Protein AF-A0A7S2TMV3-F1 (afdb_monomer)

Foldseek 3Di:
DDDDDDDDDDDDDDDDDDDDDDDDPDDDPDPPPPPPPDPPDDDVVVVVCVLPVAWAFDACVSPHDPQWDWDDDVPWAATTTKHWADPPRFGGATAHPQAQFGWDQPDADPVGTTIIFRKFAPDPPQCSNQDPQWGWTDDPRTTTTHHRD

Radius of gyration: 31.12 Å; Cα contacts (8 Å, |Δi|>4): 229; chains: 1; bounding box: 89×57×50 Å

Secondary structure (DSSP, 8-state):
------------------------S---------------PPPHHHHHHHHT---TT--GGG---TTEEEEE-TTS-SEEEEEEE-SSSPPP----TT--SEEEEEEE-TT--EEEEEEE--STTGGGGT-TTEEEEEETTEEEEEE--

Organism: NCBI:txid641309

Nearest PDB structures (foldseek):
  6dv5-assembly1_J  TM=2.127E-01  e=3.115E+00  Homo sapiens

Sequence (149 aa):
LPQRHTFQSPPTPTMMKLFIALVALFAIAFAHPQTEKVSAALDKDFLMAYLNATTHYGDPKDGCESDEISAQIQGVQGDFCTSKCSLIKACPTDVPTGVTAKPQCALQTSTGDKYCALICSPSSKNDDQCGTNASCKPISGVGVCTYDD

pLDDT: mean 80.04, std 18.33, range [44.72, 98.44]

Solvent-accessible surface area (backbone atoms only — not comparable to full-atom values): 9502 Å² total; per-residue (Å²): 141,88,82,87,88,81,91,85,82,86,85,86,92,79,80,92,85,81,92,84,91,85,87,81,85,80,71,84,80,63,86,70,79,80,76,77,80,80,69,94,66,78,54,66,66,58,50,48,50,64,73,54,56,85,34,46,67,33,52,44,92,81,50,50,46,96,73,34,41,73,46,66,55,91,97,48,81,36,37,24,18,31,36,70,29,54,101,88,39,70,55,71,82,60,58,46,76,69,44,67,38,48,65,35,73,73,43,69,49,98,88,65,56,33,26,31,41,38,43,30,68,70,49,104,63,30,30,68,30,38,19,82,83,24,38,36,42,71,50,98,93,39,14,37,44,20,27,78,127

Structure (mmCIF, N/CA/C/O backbone):
data_AF-A0A7S2TMV3-F1
#
_entry.id   AF-A0A7S2TMV3-F1
#
loop_
_atom_site.group_PDB
_atom_site.id
_atom_site.type_symbol
_atom_site.label_atom_id
_atom_site.label_alt_id
_atom_site.label_comp_id
_atom_site.label_asym_id
_atom_site.label_entity_id
_atom_site.label_seq_id
_atom_site.pdbx_PDB_ins_code
_atom_site.Cartn_x
_atom_site.Cartn_y
_atom_site.Cartn_z
_atom_site.occupancy
_atom_site.B_iso_or_equiv
_atom_site.auth_seq_id
_atom_site.auth_comp_id
_atom_site.auth_asym_id
_atom_site.auth_atom_id
_atom_site.pdbx_PDB_model_num
ATOM 1 N N . LEU A 1 1 ? 39.179 40.379 7.764 1.00 44.72 1 LEU A N 1
ATOM 2 C CA . LEU A 1 1 ? 40.216 39.362 8.037 1.00 44.72 1 LEU A CA 1
ATOM 3 C C . LEU A 1 1 ? 40.381 38.522 6.768 1.00 44.72 1 LEU A C 1
ATOM 5 O O . LEU A 1 1 ? 39.362 38.086 6.249 1.00 44.72 1 LEU A O 1
ATOM 9 N N . PRO A 1 2 ? 41.593 38.412 6.208 1.00 59.56 2 PRO A N 1
ATOM 10 C CA . PRO A 1 2 ? 41.853 37.859 4.878 1.00 59.56 2 PRO A CA 1
ATOM 11 C C . PRO A 1 2 ? 42.302 36.391 4.952 1.00 59.56 2 PRO A C 1
ATOM 13 O O . PRO A 1 2 ? 42.810 35.982 5.990 1.00 59.56 2 PRO A O 1
ATOM 16 N N . GLN A 1 3 ? 42.252 35.665 3.832 1.00 51.31 3 GLN A N 1
ATOM 17 C CA . GLN A 1 3 ? 43.404 34.891 3.345 1.00 51.31 3 GLN A CA 1
ATOM 18 C C . GLN A 1 3 ? 43.387 34.852 1.805 1.00 51.31 3 GLN A C 1
ATOM 20 O O . GLN A 1 3 ? 42.417 34.419 1.188 1.00 51.31 3 GLN A O 1
ATOM 25 N N . ARG A 1 4 ? 44.478 35.364 1.215 1.00 57.12 4 ARG A N 1
ATOM 26 C CA . ARG A 1 4 ? 44.932 35.144 -0.172 1.00 57.12 4 ARG A CA 1
ATOM 27 C C . ARG A 1 4 ? 45.343 33.671 -0.328 1.00 57.12 4 ARG A C 1
ATOM 29 O O . ARG A 1 4 ? 45.512 32.986 0.669 1.00 57.12 4 ARG A O 1
ATOM 36 N N . HIS A 1 5 ? 45.452 33.119 -1.530 1.00 52.66 5 HIS A N 1
ATOM 37 C CA . HIS A 1 5 ? 46.693 32.935 -2.313 1.00 52.66 5 HIS A CA 1
ATOM 38 C C . HIS A 1 5 ? 46.317 31.889 -3.394 1.00 52.66 5 HIS A C 1
ATOM 40 O O . HIS A 1 5 ? 45.521 31.011 -3.095 1.00 52.66 5 HIS A O 1
ATOM 46 N N . THR A 1 6 ? 46.761 31.843 -4.646 1.00 51.47 6 THR A N 1
ATOM 47 C CA . THR A 1 6 ? 47.672 32.616 -5.498 1.00 51.47 6 THR A CA 1
ATOM 48 C C . THR A 1 6 ? 47.321 32.211 -6.935 1.00 51.47 6 THR A C 1
ATOM 50 O O . THR A 1 6 ? 47.152 31.030 -7.224 1.00 51.47 6 THR A O 1
ATOM 53 N N . PHE A 1 7 ? 47.190 33.197 -7.816 1.00 56.75 7 PHE A N 1
ATOM 54 C CA . PHE A 1 7 ? 46.959 33.055 -9.252 1.00 56.75 7 PHE A CA 1
ATOM 55 C C . PHE A 1 7 ? 48.290 32.724 -9.944 1.00 56.75 7 PHE A C 1
ATOM 57 O O . PHE A 1 7 ? 49.240 33.486 -9.776 1.00 56.75 7 PHE A O 1
ATOM 64 N N . GLN A 1 8 ? 48.374 31.634 -10.714 1.00 46.69 8 GLN A N 1
ATOM 65 C CA . GLN A 1 8 ? 49.507 31.385 -11.613 1.00 46.69 8 GLN A CA 1
ATOM 66 C C . GLN A 1 8 ? 49.020 30.765 -12.931 1.00 46.69 8 GLN A C 1
ATOM 68 O O . GLN A 1 8 ? 48.503 29.654 -12.979 1.00 46.69 8 GLN A O 1
ATOM 73 N N . SER A 1 9 ? 49.243 31.506 -14.006 1.00 49.81 9 SER A N 1
ATOM 74 C CA . SER A 1 9 ? 49.142 31.131 -15.421 1.00 49.81 9 SER A CA 1
ATOM 75 C C . SER A 1 9 ? 50.277 31.865 -16.151 1.00 49.81 9 SER A C 1
ATOM 77 O O . SER A 1 9 ? 50.754 32.863 -15.605 1.00 49.81 9 SER A O 1
ATOM 79 N N . PRO A 1 10 ? 50.572 31.606 -17.436 1.00 63.50 10 PRO A N 1
ATOM 80 C CA . PRO A 1 10 ? 50.905 30.384 -18.187 1.00 63.50 10 PRO A CA 1
ATOM 81 C C . PRO A 1 10 ? 52.392 30.457 -18.670 1.00 63.50 10 PRO A C 1
ATOM 83 O O . PRO A 1 10 ? 53.113 31.359 -18.245 1.00 63.50 10 PRO A O 1
ATOM 86 N N . PRO A 1 11 ? 52.909 29.561 -19.541 1.00 47.88 11 PRO A N 1
ATOM 87 C CA . PRO A 1 11 ? 53.274 30.088 -20.868 1.00 47.88 11 PRO A CA 1
ATOM 88 C C . PRO A 1 11 ? 53.114 29.099 -22.042 1.00 47.88 11 PRO A C 1
ATOM 90 O O . PRO A 1 11 ? 53.294 27.890 -21.925 1.00 47.88 11 PRO A O 1
ATOM 93 N N . THR A 1 12 ? 52.794 29.666 -23.204 1.00 60.97 12 THR A N 1
ATOM 94 C CA . THR A 1 12 ? 52.668 29.028 -24.525 1.00 60.97 12 THR A CA 1
ATOM 95 C C . THR A 1 12 ? 54.009 28.516 -25.081 1.00 60.97 12 THR A C 1
ATOM 97 O O . THR A 1 12 ? 55.028 29.178 -24.872 1.00 60.97 12 THR A O 1
ATOM 100 N N . PRO A 1 13 ? 54.038 27.409 -25.854 1.00 49.97 13 PRO A N 1
ATOM 101 C CA . PRO A 1 13 ? 55.272 26.866 -26.412 1.00 49.97 13 PRO A CA 1
AT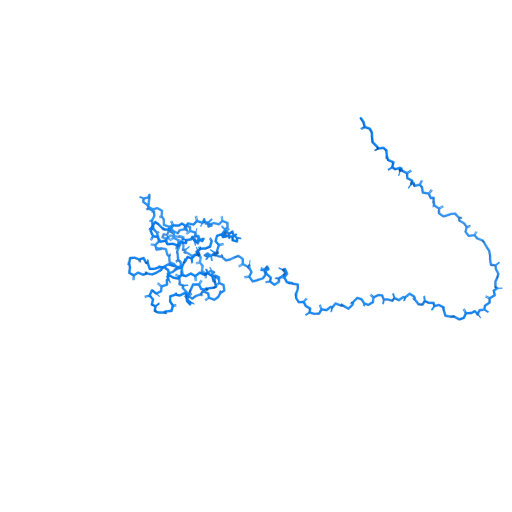OM 102 C C . PRO A 1 13 ? 55.650 27.557 -27.731 1.00 49.97 13 PRO A C 1
ATOM 104 O O . PRO A 1 13 ? 54.924 27.486 -28.722 1.00 49.97 13 PRO A O 1
ATOM 107 N N . THR A 1 14 ? 56.828 28.180 -27.753 1.00 55.72 14 THR A N 1
ATOM 108 C CA . THR A 1 14 ? 57.451 28.742 -28.958 1.00 55.72 14 THR A CA 1
ATOM 109 C C . THR A 1 14 ? 58.646 27.876 -29.370 1.00 55.72 14 THR A C 1
ATOM 111 O O . THR A 1 14 ? 59.600 27.739 -28.616 1.00 55.72 14 THR A O 1
ATOM 114 N N . MET A 1 15 ? 58.591 27.363 -30.604 1.00 50.69 15 MET A N 1
ATOM 115 C CA . MET A 1 15 ? 59.722 27.093 -31.517 1.00 50.69 15 MET A CA 1
ATOM 116 C C . MET A 1 15 ? 60.798 26.045 -31.152 1.00 50.69 15 MET A C 1
ATOM 118 O O . MET A 1 15 ? 61.838 26.341 -30.577 1.00 50.69 15 MET A O 1
ATOM 122 N N . MET A 1 16 ? 60.577 24.834 -31.678 1.00 53.19 16 MET A N 1
ATOM 123 C CA . MET A 1 16 ? 61.455 24.045 -32.573 1.00 53.19 16 MET A CA 1
ATOM 124 C C . MET A 1 16 ? 62.887 24.565 -32.853 1.00 53.19 16 MET A C 1
ATOM 126 O O . MET A 1 16 ? 63.028 25.657 -33.403 1.00 53.19 16 MET A O 1
ATOM 130 N N . LYS A 1 17 ? 63.899 23.702 -32.611 1.00 45.28 17 LYS A N 1
ATOM 131 C CA . LYS A 1 17 ? 65.243 23.527 -33.254 1.00 45.28 17 LYS A CA 1
ATOM 132 C C . LYS A 1 17 ? 66.117 22.730 -32.252 1.00 45.28 17 LYS A C 1
ATOM 134 O O . LYS A 1 17 ? 66.071 23.050 -31.078 1.00 45.28 17 LYS A O 1
ATOM 139 N N . LEU A 1 18 ? 66.945 21.725 -32.539 1.00 47.53 18 LEU A N 1
ATOM 140 C CA . LEU A 1 18 ? 67.485 21.103 -33.747 1.00 47.53 18 LEU A CA 1
ATOM 141 C C . LEU A 1 18 ? 68.130 19.752 -33.302 1.00 47.53 18 LEU A C 1
ATOM 143 O O . LEU A 1 18 ? 68.568 19.632 -32.162 1.00 47.53 18 LEU A O 1
ATOM 147 N N . PHE A 1 19 ? 68.168 18.763 -34.198 1.00 53.66 19 PHE A N 1
ATOM 148 C CA . PHE A 1 19 ? 68.717 17.392 -34.099 1.00 53.66 19 PHE A CA 1
ATOM 149 C C . PHE A 1 19 ? 70.148 17.306 -33.489 1.00 53.66 19 PHE A C 1
ATOM 151 O O . PHE A 1 19 ? 70.901 18.265 -33.609 1.00 53.66 19 PHE A O 1
ATOM 158 N N . ILE A 1 20 ? 70.589 16.206 -32.844 1.00 52.47 20 ILE A N 1
ATOM 159 C CA . ILE A 1 20 ? 71.382 15.115 -33.473 1.00 52.47 20 ILE A CA 1
ATOM 160 C C . ILE A 1 20 ? 71.538 13.886 -32.529 1.00 52.47 20 ILE A C 1
ATOM 162 O O . ILE A 1 20 ? 72.012 13.991 -31.404 1.00 52.47 20 ILE A O 1
ATOM 166 N N . ALA A 1 21 ? 71.136 12.732 -33.073 1.00 46.69 21 ALA A N 1
ATOM 167 C CA . ALA A 1 21 ? 71.514 11.319 -32.891 1.00 46.69 21 ALA A CA 1
ATOM 168 C C . ALA A 1 21 ? 72.376 10.806 -31.705 1.00 46.69 21 ALA A C 1
ATOM 170 O O . ALA A 1 21 ? 73.586 11.010 -31.657 1.00 46.69 21 ALA A O 1
ATOM 171 N N . LEU A 1 22 ? 71.783 9.880 -30.935 1.00 53.56 22 LEU A N 1
ATOM 172 C CA . LEU A 1 22 ? 72.402 8.603 -30.536 1.00 53.56 22 LEU A CA 1
ATOM 173 C C . LEU A 1 22 ? 71.284 7.557 -30.381 1.00 53.56 22 LEU A C 1
ATOM 175 O O . LEU A 1 22 ? 70.397 7.689 -29.542 1.00 53.56 22 LEU A O 1
ATOM 179 N N . VAL A 1 23 ? 71.261 6.573 -31.279 1.00 51.31 23 VAL A N 1
ATOM 180 C CA . VAL A 1 23 ? 70.179 5.589 -31.422 1.00 51.31 23 VAL A CA 1
ATOM 181 C C . VAL A 1 23 ? 70.475 4.358 -30.558 1.00 51.31 23 VAL A C 1
ATOM 183 O O . VAL A 1 23 ? 71.600 3.871 -30.553 1.00 51.31 23 VAL A O 1
ATOM 186 N N . ALA A 1 24 ? 69.418 3.837 -29.925 1.00 51.75 24 ALA A N 1
ATOM 187 C CA . ALA A 1 24 ? 69.273 2.508 -29.318 1.00 51.75 24 ALA A CA 1
ATOM 188 C C . ALA A 1 24 ? 69.798 2.284 -27.883 1.00 51.75 24 ALA A C 1
ATOM 190 O O . ALA A 1 24 ? 70.713 1.502 -27.645 1.00 51.75 24 ALA A O 1
ATOM 191 N N . LEU A 1 25 ? 69.052 2.803 -26.902 1.00 51.16 25 LEU A N 1
ATOM 192 C CA . LEU A 1 25 ? 68.582 1.949 -25.806 1.00 51.16 25 LEU A CA 1
ATOM 193 C C . LEU A 1 25 ? 67.081 1.735 -26.018 1.00 51.16 25 LEU A C 1
ATOM 195 O O . LEU A 1 25 ? 66.290 2.671 -26.099 1.00 51.16 25 LEU A O 1
ATOM 199 N N . PHE A 1 26 ? 66.768 0.475 -26.285 1.00 47.53 26 PHE A N 1
ATOM 200 C CA . PHE A 1 26 ? 65.521 -0.047 -26.814 1.00 47.53 26 PHE A CA 1
ATOM 201 C C . PHE A 1 26 ? 64.287 0.261 -25.957 1.00 47.53 26 PHE A C 1
ATOM 203 O O . PHE A 1 26 ? 64.355 0.331 -24.735 1.00 47.53 26 PHE A O 1
ATOM 210 N N . ALA A 1 27 ? 63.156 0.272 -26.665 1.00 50.84 27 ALA A N 1
ATOM 211 C CA . ALA A 1 27 ? 61.789 0.177 -26.169 1.00 50.84 27 ALA A CA 1
ATOM 212 C C . ALA A 1 27 ? 61.242 1.434 -25.478 1.00 50.84 27 ALA A C 1
ATOM 214 O O . ALA A 1 27 ? 61.170 1.543 -24.260 1.00 50.84 27 ALA A O 1
ATOM 215 N N . ILE A 1 28 ? 60.759 2.357 -26.318 1.00 57.12 28 ILE A N 1
ATOM 216 C CA . ILE A 1 28 ? 59.345 2.768 -26.341 1.00 57.12 28 ILE A CA 1
ATOM 217 C C . ILE A 1 28 ? 58.564 2.070 -25.213 1.00 57.12 28 ILE A C 1
ATOM 219 O O . ILE A 1 28 ? 58.049 0.970 -25.402 1.00 57.12 28 ILE A O 1
ATOM 223 N N . ALA A 1 29 ? 58.522 2.663 -24.020 1.00 52.72 29 ALA A N 1
ATOM 224 C CA . ALA A 1 29 ? 57.566 2.239 -23.012 1.00 52.72 29 ALA A CA 1
ATOM 225 C C . ALA A 1 29 ? 56.214 2.688 -23.554 1.00 52.72 29 ALA A C 1
ATOM 227 O O . ALA A 1 29 ? 55.828 3.850 -23.451 1.00 52.72 29 ALA A O 1
ATOM 228 N N . PHE A 1 30 ? 55.612 1.753 -24.283 1.00 54.97 30 PHE A N 1
ATOM 229 C CA . PHE A 1 30 ? 54.322 1.803 -24.925 1.00 54.97 30 PHE A CA 1
ATOM 230 C C . PHE A 1 30 ? 53.369 2.684 -24.124 1.00 54.97 30 PHE A C 1
ATOM 232 O O . PHE A 1 30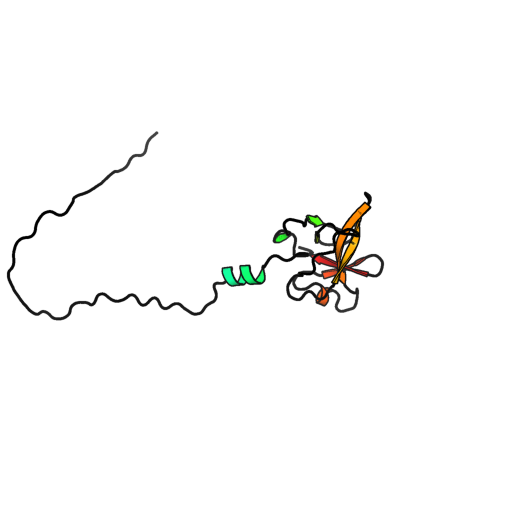 ? 53.208 2.506 -22.912 1.00 54.97 30 PHE A O 1
ATOM 239 N N . ALA A 1 31 ? 52.732 3.624 -24.825 1.00 58.84 31 ALA A N 1
ATOM 240 C CA . ALA A 1 31 ? 51.431 4.123 -24.429 1.00 58.84 31 ALA A CA 1
ATOM 241 C C . ALA A 1 31 ? 50.601 2.890 -24.061 1.00 58.84 31 ALA A C 1
ATOM 243 O O . ALA A 1 31 ? 50.218 2.126 -24.943 1.00 58.84 31 ALA A O 1
ATOM 244 N N . HIS A 1 32 ? 50.451 2.622 -22.764 1.00 60.75 32 HIS A N 1
ATOM 245 C CA . HIS A 1 32 ? 49.634 1.520 -22.299 1.00 60.75 32 HIS A CA 1
ATOM 246 C C . HIS A 1 32 ? 48.202 1.957 -22.591 1.00 60.75 32 HIS A C 1
ATOM 248 O O . HIS A 1 32 ? 47.755 2.920 -21.958 1.00 60.75 32 HIS A O 1
ATOM 254 N N . PRO A 1 33 ? 47.474 1.321 -23.528 1.00 56.09 33 PRO A N 1
ATOM 255 C CA . PRO A 1 33 ? 46.033 1.469 -23.526 1.00 56.09 33 PRO A CA 1
ATOM 256 C C . PRO A 1 33 ? 45.574 0.957 -22.159 1.00 56.09 33 PRO A C 1
ATOM 258 O O . PRO A 1 33 ? 45.699 -0.234 -21.862 1.00 56.09 33 PRO A O 1
ATOM 261 N N . GLN A 1 34 ? 45.141 1.870 -21.285 1.00 57.19 34 GLN A N 1
ATOM 262 C CA . GLN A 1 34 ? 44.537 1.519 -20.006 1.00 57.19 34 GLN A CA 1
ATOM 263 C C . GLN A 1 34 ? 43.253 0.772 -20.349 1.00 57.19 34 GLN A C 1
ATOM 265 O O . GLN A 1 34 ? 42.225 1.366 -20.658 1.00 57.19 34 GLN A O 1
ATOM 270 N N . THR A 1 35 ? 43.351 -0.550 -20.415 1.00 59.00 35 THR A N 1
ATOM 271 C CA . THR A 1 35 ? 42.190 -1.404 -20.612 1.00 59.00 35 THR A CA 1
ATOM 272 C C . THR A 1 35 ? 41.510 -1.458 -19.255 1.00 59.00 35 THR A C 1
ATOM 274 O O . THR A 1 35 ? 41.869 -2.282 -18.413 1.00 59.00 35 THR A O 1
ATOM 277 N N . GLU A 1 36 ? 40.600 -0.517 -19.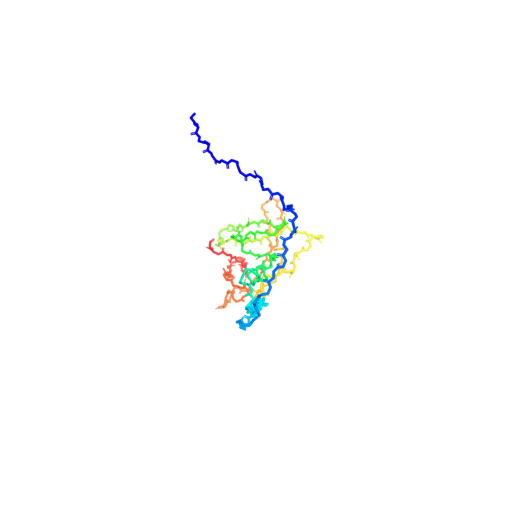001 1.00 62.56 36 GLU A N 1
ATOM 278 C CA . GLU A 1 36 ? 39.760 -0.564 -17.812 1.00 62.56 36 GLU A CA 1
ATOM 279 C C . GLU A 1 36 ? 38.895 -1.817 -17.902 1.00 62.56 36 GLU A C 1
ATOM 281 O O . GLU A 1 36 ? 38.034 -1.971 -18.771 1.00 62.56 36 GLU A O 1
ATOM 286 N N . LYS A 1 37 ? 39.190 -2.776 -17.028 1.00 62.56 37 LYS A N 1
ATOM 287 C CA . LYS A 1 37 ? 38.388 -3.980 -16.883 1.00 62.56 37 LYS A CA 1
ATOM 288 C C . LYS A 1 37 ? 37.068 -3.562 -16.247 1.00 62.56 37 LYS A C 1
ATOM 290 O O . LYS A 1 37 ? 37.008 -3.367 -15.038 1.00 62.56 37 LYS A O 1
ATOM 295 N N . VAL A 1 38 ? 36.022 -3.429 -17.055 1.00 65.75 38 VAL A N 1
ATOM 296 C CA . VAL A 1 38 ? 34.659 -3.259 -16.547 1.00 65.75 38 VAL A CA 1
ATOM 297 C C . VAL A 1 38 ? 34.226 -4.602 -15.964 1.00 65.75 38 VAL A C 1
ATOM 299 O O . VAL A 1 38 ? 33.958 -5.558 -16.691 1.00 65.75 38 VAL A O 1
ATOM 302 N N . SER A 1 39 ? 34.233 -4.715 -14.639 1.00 65.12 39 SER A N 1
ATOM 303 C CA . SER A 1 39 ? 33.655 -5.864 -13.943 1.00 65.12 39 SER A CA 1
ATOM 304 C C . SER A 1 39 ? 32.139 -5.872 -14.137 1.00 65.12 39 SER A C 1
ATOM 306 O O . SER A 1 39 ? 31.487 -4.858 -13.914 1.00 65.12 39 SER A O 1
ATOM 308 N N . ALA A 1 40 ? 31.582 -7.027 -14.512 1.00 65.38 40 ALA A N 1
ATOM 309 C CA . ALA A 1 40 ? 30.152 -7.264 -14.737 1.00 65.38 40 ALA A CA 1
ATOM 310 C C . ALA A 1 40 ? 29.332 -7.330 -13.429 1.00 65.38 40 ALA A C 1
ATOM 312 O O . ALA A 1 40 ? 28.510 -8.224 -13.242 1.00 65.38 40 ALA A O 1
ATOM 313 N N . ALA A 1 41 ? 29.591 -6.417 -12.496 1.00 71.06 41 ALA A N 1
ATOM 314 C CA . ALA A 1 41 ? 28.736 -6.206 -11.342 1.00 71.06 41 ALA A CA 1
ATOM 315 C C . ALA A 1 41 ? 27.708 -5.140 -11.722 1.00 71.06 41 ALA A C 1
ATOM 317 O O . ALA A 1 41 ? 28.079 -4.052 -12.160 1.00 71.06 41 ALA A O 1
ATOM 318 N N . LEU A 1 42 ? 26.422 -5.468 -11.587 1.00 72.69 42 LEU A N 1
ATOM 319 C CA . LEU A 1 42 ? 25.377 -4.458 -11.672 1.00 72.69 42 LEU A CA 1
ATOM 320 C C . LEU A 1 42 ? 25.575 -3.503 -10.502 1.00 72.69 42 LEU A C 1
ATOM 322 O O . LEU A 1 42 ? 25.748 -3.939 -9.361 1.00 72.69 42 LEU A O 1
ATOM 326 N N . ASP A 1 43 ? 25.602 -2.214 -10.816 1.00 80.81 43 ASP A N 1
ATOM 327 C CA . ASP A 1 43 ? 25.714 -1.180 -9.808 1.00 80.81 43 ASP A CA 1
ATOM 328 C C . ASP A 1 43 ? 24.585 -1.369 -8.786 1.00 80.81 43 ASP A C 1
ATOM 330 O O . ASP A 1 43 ? 23.414 -1.502 -9.139 1.00 80.81 43 ASP A O 1
ATOM 334 N N . LYS A 1 44 ? 24.957 -1.482 -7.512 1.00 71.12 44 LYS A N 1
ATOM 335 C CA . LYS A 1 44 ? 24.015 -1.713 -6.411 1.00 71.12 44 LYS A CA 1
ATOM 336 C C . LYS A 1 44 ? 22.989 -0.587 -6.303 1.00 71.12 44 LYS A C 1
ATOM 338 O O . LYS A 1 44 ? 21.879 -0.852 -5.863 1.00 71.12 44 LYS A O 1
ATOM 343 N N . ASP A 1 45 ? 23.326 0.622 -6.742 1.00 71.19 45 ASP A N 1
ATOM 344 C CA . ASP A 1 45 ? 22.420 1.759 -6.708 1.00 71.19 45 ASP A CA 1
ATOM 345 C C . ASP A 1 45 ? 21.453 1.682 -7.904 1.00 71.19 45 ASP A C 1
ATOM 347 O O . ASP A 1 45 ? 20.267 1.947 -7.739 1.00 71.19 45 ASP A O 1
ATOM 351 N N . PHE A 1 46 ? 21.891 1.178 -9.067 1.00 70.19 46 PHE A N 1
ATOM 352 C CA . PHE A 1 46 ? 20.998 0.779 -10.166 1.00 70.19 46 PHE A CA 1
ATOM 353 C C . PHE A 1 46 ? 20.086 -0.395 -9.787 1.00 70.19 46 PHE A C 1
ATOM 355 O O . PHE A 1 46 ? 18.905 -0.383 -10.117 1.00 70.19 46 PHE A O 1
ATOM 362 N N . LEU A 1 47 ? 20.603 -1.402 -9.079 1.00 67.06 47 LEU A N 1
ATOM 363 C CA . LEU A 1 47 ? 19.792 -2.509 -8.572 1.00 67.06 47 LEU A CA 1
ATOM 364 C C . LEU A 1 47 ? 18.773 -2.013 -7.554 1.00 67.06 47 LEU A C 1
ATOM 366 O O . LEU A 1 47 ? 17.612 -2.368 -7.673 1.00 67.06 47 LEU A O 1
ATOM 370 N N . MET A 1 48 ? 19.158 -1.161 -6.606 1.00 61.00 48 MET A N 1
ATOM 371 C CA . MET A 1 48 ? 18.206 -0.575 -5.666 1.00 61.00 48 MET A CA 1
ATOM 372 C C . MET A 1 48 ? 17.211 0.347 -6.370 1.00 61.00 48 MET A C 1
ATOM 374 O O . MET A 1 48 ? 16.044 0.292 -6.040 1.00 61.00 48 MET A O 1
ATOM 378 N N . ALA A 1 49 ? 17.600 1.121 -7.385 1.00 59.72 49 ALA A N 1
ATOM 379 C CA . ALA A 1 49 ? 16.665 1.938 -8.164 1.00 59.72 49 ALA A CA 1
ATOM 380 C C . ALA A 1 49 ? 15.714 1.102 -9.043 1.00 59.72 49 ALA A C 1
ATOM 382 O O . ALA A 1 49 ? 14.569 1.486 -9.250 1.00 59.72 49 ALA A O 1
ATOM 383 N N . TYR A 1 50 ? 16.164 -0.045 -9.558 1.00 62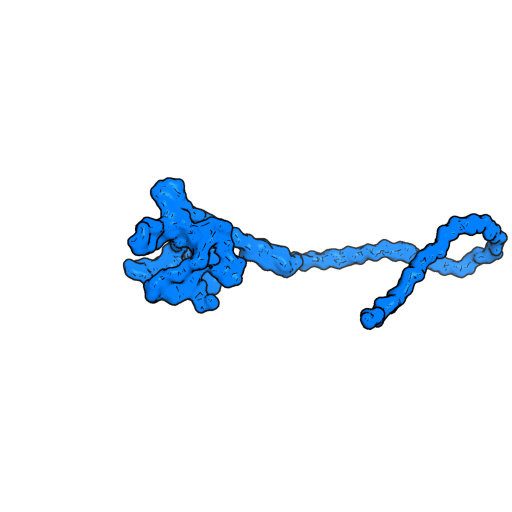.44 50 TYR A N 1
ATOM 384 C CA . TYR A 1 50 ? 15.324 -0.986 -10.302 1.00 62.44 50 TYR A CA 1
ATOM 385 C C . TYR A 1 50 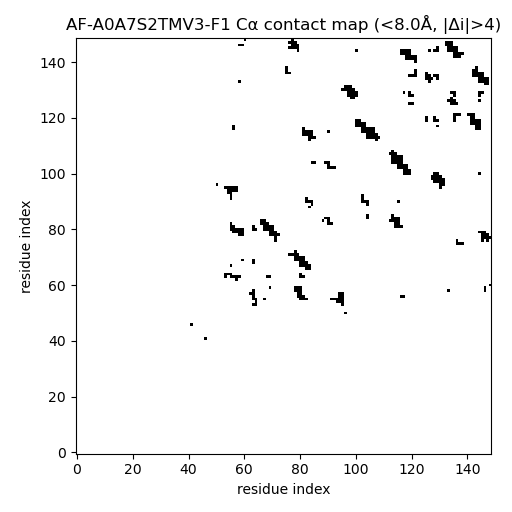? 14.399 -1.792 -9.374 1.00 62.44 50 TYR A C 1
ATOM 387 O O . TYR A 1 50 ? 13.266 -2.093 -9.738 1.00 62.44 50 TYR A O 1
ATOM 395 N N . LEU A 1 51 ? 14.868 -2.138 -8.173 1.00 59.41 51 LEU A N 1
ATOM 396 C CA . LEU A 1 51 ? 14.085 -2.824 -7.139 1.00 59.41 51 LEU A CA 1
ATOM 397 C C . LEU A 1 51 ? 13.126 -1.870 -6.408 1.00 59.41 51 LEU A C 1
ATOM 399 O O . LEU A 1 51 ? 12.055 -2.302 -5.997 1.00 59.41 51 LEU A O 1
ATOM 403 N N . ASN A 1 52 ? 13.485 -0.589 -6.320 1.00 58.81 52 ASN A N 1
ATOM 404 C CA . ASN A 1 52 ? 12.674 0.522 -5.825 1.00 58.81 52 ASN A CA 1
ATOM 405 C C . ASN A 1 52 ? 12.085 1.315 -6.995 1.00 58.81 52 ASN A C 1
ATOM 407 O O . ASN A 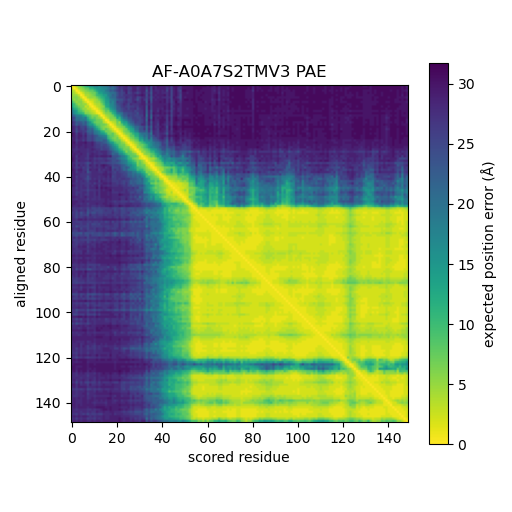1 52 ? 11.981 2.539 -6.916 1.00 58.81 52 ASN A O 1
ATOM 411 N N . ALA A 1 53 ? 11.737 0.647 -8.102 1.00 60.12 53 ALA A N 1
ATOM 412 C CA . ALA A 1 53 ? 10.808 1.250 -9.043 1.00 60.12 53 ALA A CA 1
ATOM 413 C C . ALA A 1 53 ? 9.555 1.582 -8.229 1.00 60.12 53 ALA A C 1
ATOM 415 O O . ALA A 1 53 ? 8.858 0.671 -7.784 1.00 60.12 53 ALA A O 1
ATOM 416 N N . THR A 1 54 ? 9.367 2.866 -7.930 1.00 73.69 54 THR A N 1
ATOM 417 C CA . THR A 1 54 ? 8.295 3.332 -7.063 1.00 73.69 54 THR A CA 1
ATOM 418 C C . THR A 1 54 ? 6.984 2.908 -7.720 1.00 73.69 54 THR A C 1
ATOM 420 O O . THR A 1 54 ? 6.717 3.198 -8.886 1.00 73.69 54 THR A O 1
ATOM 423 N N . THR A 1 55 ? 6.253 2.051 -7.019 1.00 91.12 55 THR A N 1
ATOM 424 C CA . THR A 1 55 ? 4.902 1.641 -7.384 1.00 91.12 55 THR A CA 1
ATOM 425 C C . THR A 1 55 ? 3.956 2.250 -6.372 1.00 91.12 55 THR A C 1
ATOM 427 O O . THR A 1 55 ? 4.356 2.560 -5.247 1.00 91.12 55 THR A O 1
ATOM 430 N N . HIS A 1 56 ? 2.679 2.304 -6.721 1.00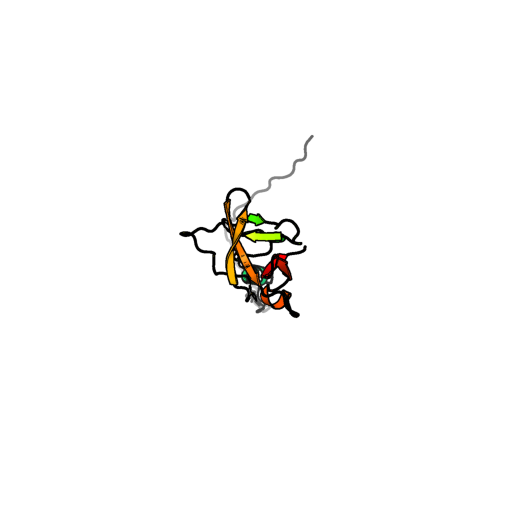 96.44 56 HIS A N 1
ATOM 431 C CA . HIS A 1 56 ? 1.642 2.594 -5.740 1.00 96.44 56 HIS A CA 1
ATOM 432 C C . HIS A 1 56 ? 1.652 1.570 -4.601 1.00 96.44 56 HIS A C 1
ATOM 434 O O . HIS A 1 56 ? 2.160 0.456 -4.754 1.00 96.44 56 HIS A O 1
ATOM 440 N N . TYR A 1 57 ? 1.048 1.925 -3.467 1.00 96.38 57 TYR A N 1
ATOM 441 C CA . TYR A 1 57 ? 0.942 1.070 -2.277 1.00 96.38 57 TYR A CA 1
ATOM 442 C C . TYR A 1 57 ? 2.279 0.701 -1.630 1.00 96.38 57 TYR A C 1
ATOM 444 O O . TYR A 1 57 ? 2.353 -0.294 -0.908 1.00 96.38 57 TYR A O 1
ATOM 452 N N . GLY A 1 58 ? 3.327 1.473 -1.918 1.00 94.44 58 GLY A N 1
ATOM 453 C CA . GLY A 1 58 ? 4.642 1.298 -1.324 1.00 94.44 58 GLY A CA 1
ATOM 454 C C . GLY A 1 58 ? 4.703 1.699 0.148 1.00 94.44 58 GLY A C 1
ATOM 455 O O . GLY A 1 58 ? 3.717 2.117 0.768 1.00 94.44 58 GLY A O 1
ATOM 456 N N . ASP A 1 59 ? 5.909 1.565 0.685 1.00 94.88 59 ASP A N 1
ATOM 457 C CA . ASP A 1 59 ? 6.249 1.936 2.048 1.00 94.88 59 ASP A CA 1
ATOM 458 C C . ASP A 1 59 ? 6.410 3.464 2.168 1.00 94.88 59 ASP A C 1
ATOM 460 O O . ASP A 1 59 ? 7.277 4.040 1.502 1.00 94.88 59 ASP A O 1
ATOM 464 N N . PRO A 1 60 ? 5.625 4.149 3.022 1.00 94.88 60 PRO A N 1
ATOM 465 C CA . PRO A 1 60 ? 5.742 5.590 3.216 1.00 94.88 60 PRO A CA 1
ATOM 466 C C . PRO A 1 60 ? 7.137 6.091 3.592 1.00 94.88 60 PRO A C 1
ATOM 468 O O . PRO A 1 60 ? 7.442 7.254 3.311 1.00 94.88 60 PRO A O 1
ATOM 471 N N . LYS A 1 61 ? 7.992 5.259 4.203 1.00 92.12 61 LYS A N 1
ATOM 472 C CA . LYS A 1 61 ? 9.362 5.657 4.564 1.00 92.12 61 LYS A CA 1
ATOM 473 C C . LYS A 1 61 ? 10.240 5.939 3.343 1.00 92.12 61 LYS A C 1
ATOM 475 O O . LYS A 1 61 ? 11.159 6.752 3.424 1.00 92.12 61 LYS A O 1
ATOM 480 N N . ASP A 1 62 ? 9.936 5.282 2.224 1.00 90.06 62 ASP A N 1
ATOM 481 C CA . ASP A 1 62 ? 10.646 5.407 0.952 1.00 90.06 62 ASP A CA 1
ATOM 482 C C . ASP A 1 62 ? 10.026 6.509 0.070 1.00 90.06 62 ASP A C 1
ATOM 484 O O . ASP A 1 62 ? 10.551 6.845 -0.994 1.00 90.06 62 ASP A O 1
ATOM 488 N N . GLY A 1 63 ? 8.947 7.133 0.557 1.00 91.25 63 GLY A N 1
ATOM 489 C CA . GLY A 1 63 ? 8.144 8.116 -0.155 1.00 91.25 63 GLY A CA 1
ATOM 490 C C . GLY A 1 63 ? 6.992 7.471 -0.924 1.00 91.25 63 GLY A C 1
ATOM 491 O O . GLY A 1 63 ? 7.101 6.365 -1.443 1.00 91.25 63 GLY A O 1
ATOM 492 N N . CYS A 1 64 ? 5.878 8.196 -1.008 1.00 95.19 64 CYS A N 1
ATOM 493 C CA . CYS A 1 64 ? 4.726 7.777 -1.800 1.00 95.19 64 CYS A CA 1
ATOM 494 C C . CYS A 1 64 ? 4.778 8.351 -3.217 1.00 95.19 64 CYS A C 1
ATOM 496 O O . CYS A 1 64 ? 5.426 9.376 -3.460 1.00 95.19 64 CYS A O 1
ATOM 498 N N . GLU A 1 65 ? 4.048 7.718 -4.136 1.00 94.62 65 GLU A N 1
ATOM 499 C CA . GLU A 1 65 ? 3.865 8.243 -5.486 1.00 94.62 65 GLU A CA 1
ATOM 500 C C . GLU A 1 65 ? 3.210 9.628 -5.494 1.00 94.62 65 GLU A C 1
ATOM 502 O O . GLU A 1 65 ? 2.585 10.080 -4.532 1.00 94.62 65 GLU A O 1
ATOM 507 N N . SER A 1 66 ? 3.347 10.327 -6.620 1.00 94.00 66 SER A N 1
ATOM 508 C CA . SER A 1 66 ? 2.930 11.734 -6.723 1.00 94.00 66 SER A CA 1
ATOM 509 C C . SER A 1 66 ? 1.432 11.992 -6.495 1.00 94.00 66 SER A C 1
ATOM 511 O O . SER A 1 66 ? 1.059 13.111 -6.135 1.00 94.00 66 SER A O 1
ATOM 513 N N . ASP A 1 67 ? 0.567 10.994 -6.704 1.00 94.50 67 ASP A N 1
ATOM 514 C CA . ASP A 1 67 ? -0.873 11.071 -6.428 1.00 94.50 67 ASP A CA 1
ATOM 515 C C . ASP A 1 67 ? -1.307 10.257 -5.196 1.00 94.50 67 ASP A C 1
ATOM 517 O O . ASP A 1 67 ? -2.510 10.072 -4.958 1.00 94.50 67 ASP A O 1
ATOM 521 N N . GLU A 1 68 ? -0.335 9.829 -4.392 1.00 97.56 68 GLU A N 1
ATOM 522 C CA . GLU A 1 68 ? -0.525 9.122 -3.138 1.00 97.56 68 GLU A CA 1
ATOM 523 C C . GLU A 1 68 ? -0.227 10.000 -1.920 1.00 97.56 68 GLU A C 1
ATOM 525 O O . GLU A 1 68 ? 0.472 11.012 -1.966 1.00 97.56 68 GLU A O 1
ATOM 530 N N . ILE A 1 69 ? -0.785 9.585 -0.788 1.00 97.12 69 ILE A N 1
ATOM 531 C CA . ILE A 1 69 ? -0.467 10.117 0.533 1.00 97.12 69 ILE A CA 1
ATOM 532 C C . ILE A 1 69 ? -0.081 8.969 1.462 1.00 97.12 69 ILE A C 1
ATOM 534 O O . ILE A 1 69 ? -0.575 7.855 1.292 1.00 97.12 69 ILE A O 1
ATOM 538 N N . SER A 1 70 ? 0.737 9.259 2.476 1.00 97.00 70 SER A N 1
ATOM 539 C CA . SER A 1 70 ? 0.886 8.362 3.624 1.00 97.00 70 SER A CA 1
ATOM 540 C C . SER A 1 70 ? -0.382 8.430 4.471 1.00 97.00 70 SER A C 1
ATOM 542 O O . SER A 1 70 ? -0.798 9.517 4.890 1.00 97.00 70 SER A O 1
ATOM 544 N N . ALA A 1 71 ? -1.024 7.285 4.681 1.00 96.25 71 ALA A N 1
ATOM 545 C CA . ALA A 1 71 ? -2.246 7.180 5.456 1.00 96.25 71 ALA A CA 1
ATOM 546 C C . ALA A 1 71 ? -2.128 6.130 6.557 1.00 96.25 71 ALA A C 1
ATOM 548 O O . ALA A 1 71 ? -1.530 5.073 6.377 1.00 96.25 71 ALA A O 1
ATOM 549 N N . GLN A 1 72 ? -2.809 6.412 7.665 1.00 96.00 72 GLN A N 1
ATOM 550 C CA . GLN A 1 72 ? -3.012 5.490 8.772 1.00 96.00 72 GLN A CA 1
ATOM 551 C C . GLN A 1 72 ? -4.510 5.279 8.980 1.00 96.00 72 GLN A C 1
ATOM 553 O O . GLN A 1 72 ? -5.289 6.240 9.002 1.00 96.00 72 GLN A O 1
ATOM 558 N N . ILE A 1 73 ? -4.930 4.028 9.168 1.00 94.88 73 ILE A N 1
ATOM 559 C CA . ILE A 1 73 ? -6.314 3.724 9.538 1.00 94.88 73 ILE A CA 1
ATOM 560 C C . ILE A 1 73 ? -6.433 3.745 11.064 1.00 94.88 73 ILE A C 1
ATOM 562 O O . ILE A 1 73 ? -5.657 3.111 11.773 1.00 94.88 73 ILE A O 1
ATOM 566 N N . GLN A 1 74 ? -7.436 4.452 11.589 1.00 92.75 74 GLN A N 1
ATOM 567 C CA . GLN A 1 74 ? -7.660 4.531 13.033 1.00 92.75 74 GLN A CA 1
ATOM 568 C C . GLN A 1 74 ? -7.828 3.137 13.653 1.00 92.75 74 GLN A C 1
ATOM 570 O O . GLN A 1 74 ? -8.715 2.376 13.267 1.00 92.75 74 GLN A O 1
ATOM 575 N N . GLY A 1 75 ? -6.995 2.829 14.650 1.00 91.94 75 GLY A N 1
ATOM 576 C CA . GLY A 1 75 ? -7.022 1.545 15.354 1.00 91.94 75 GLY A CA 1
ATOM 577 C C . GLY A 1 75 ? -6.347 0.388 14.609 1.00 91.94 75 GLY A C 1
ATOM 578 O O . GLY A 1 75 ? -6.394 -0.737 15.100 1.00 91.94 75 GLY A O 1
ATOM 579 N N . VAL A 1 76 ? -5.709 0.649 13.466 1.00 93.38 76 VAL A N 1
ATOM 580 C CA . VAL A 1 76 ? -4.875 -0.308 12.733 1.00 93.38 76 VAL A CA 1
ATOM 581 C C . VAL A 1 76 ? -3.426 0.156 12.824 1.00 93.38 76 VAL A C 1
ATOM 583 O O . VAL A 1 76 ? -3.140 1.339 12.667 1.00 93.38 76 VAL A O 1
ATOM 586 N N . GLN A 1 77 ? -2.519 -0.769 13.125 1.00 93.25 77 GLN A N 1
ATOM 587 C CA . GLN A 1 77 ? -1.095 -0.461 13.207 1.00 93.25 77 GLN A CA 1
ATOM 588 C C . GLN A 1 77 ? -0.481 -0.330 11.810 1.00 93.25 77 GLN A C 1
ATOM 590 O O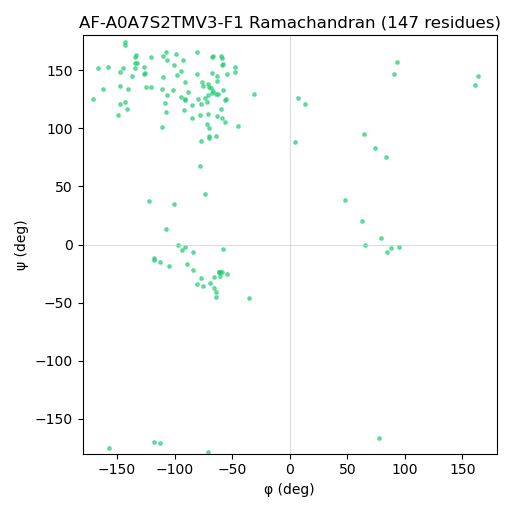 . GLN A 1 77 ? -0.776 -1.141 10.929 1.00 93.25 77 GLN A O 1
ATOM 595 N N . GLY A 1 78 ? 0.407 0.649 11.662 1.00 95.50 78 GLY A N 1
ATOM 596 C CA . GLY A 1 78 ? 1.197 0.859 10.461 1.00 95.50 78 GLY A CA 1
ATOM 597 C C . GLY A 1 78 ? 0.566 1.839 9.478 1.00 95.50 78 GLY A C 1
ATOM 598 O O . GLY A 1 78 ? -0.652 2.049 9.463 1.00 95.50 78 GLY A O 1
ATOM 599 N N . ASP A 1 79 ? 1.430 2.412 8.653 1.00 96.69 79 ASP A N 1
ATOM 600 C CA . ASP A 1 79 ? 1.086 3.368 7.610 1.00 96.69 79 ASP A CA 1
ATOM 601 C C . ASP A 1 79 ? 1.206 2.700 6.233 1.00 96.69 79 ASP A C 1
ATOM 603 O O . ASP A 1 79 ? 1.739 1.600 6.085 1.00 96.69 79 ASP A O 1
ATOM 607 N N . PHE A 1 80 ? 0.654 3.326 5.201 1.00 97.06 80 PHE A N 1
ATOM 608 C CA . PHE A 1 80 ? 0.773 2.851 3.823 1.00 97.06 80 PHE A CA 1
ATOM 609 C C . PHE A 1 80 ? 0.543 3.998 2.846 1.00 97.06 80 PHE A C 1
ATOM 611 O O . PHE A 1 80 ? -0.182 4.953 3.145 1.00 97.06 80 PHE A O 1
ATOM 618 N N . CYS A 1 81 ? 1.140 3.896 1.661 1.00 97.81 81 CYS A N 1
ATOM 619 C CA . CYS A 1 81 ? 0.843 4.819 0.578 1.00 97.81 81 CYS A CA 1
ATOM 620 C C . CYS A 1 81 ? -0.518 4.497 -0.056 1.00 97.81 81 CYS A C 1
ATOM 622 O O . CYS A 1 81 ? -0.885 3.336 -0.263 1.00 97.81 81 CYS A O 1
ATOM 624 N N . THR A 1 82 ? -1.311 5.535 -0.322 1.00 97.94 82 THR A N 1
ATOM 625 C CA . THR A 1 82 ? -2.646 5.381 -0.904 1.00 97.94 82 THR A CA 1
ATOM 626 C C . THR A 1 82 ? -3.052 6.536 -1.805 1.00 97.94 82 THR A C 1
ATOM 628 O O . THR A 1 82 ? -2.922 7.710 -1.457 1.00 97.94 82 THR A O 1
ATOM 631 N N . SER A 1 83 ? -3.635 6.196 -2.953 1.00 97.81 83 SER A N 1
ATOM 632 C CA . SER A 1 83 ? -4.251 7.138 -3.888 1.00 97.81 83 SER A CA 1
ATOM 633 C C . SER A 1 83 ? -5.760 7.283 -3.646 1.00 97.81 83 SER A C 1
ATOM 635 O O . SER A 1 83 ? -6.452 6.306 -3.328 1.00 97.81 83 SER A O 1
ATOM 637 N N . LYS A 1 84 ? -6.322 8.467 -3.924 1.00 98.00 84 LYS A N 1
ATOM 638 C CA . LYS A 1 84 ? -7.786 8.651 -4.002 1.00 98.00 84 LYS A CA 1
ATOM 639 C C . LYS A 1 84 ? -8.412 7.821 -5.129 1.00 98.00 84 LYS A C 1
ATOM 641 O O . LYS A 1 84 ? -7.868 7.759 -6.231 1.00 98.00 84 LYS A O 1
ATOM 646 N N . CYS A 1 85 ? -9.623 7.318 -4.898 1.00 98.31 85 CYS A N 1
ATOM 647 C CA . CYS A 1 85 ? -10.440 6.619 -5.894 1.00 98.31 85 CYS A CA 1
ATOM 648 C C . CYS A 1 85 ? -11.894 7.101 -5.911 1.00 98.31 85 CYS A C 1
ATOM 650 O O . CYS A 1 85 ? -12.378 7.768 -4.998 1.00 98.31 85 CYS A O 1
ATOM 652 N N . SER A 1 86 ? -12.610 6.780 -6.986 1.00 96.81 86 SER A N 1
ATOM 653 C CA . SER A 1 86 ? -14.027 7.104 -7.158 1.00 96.81 86 SER A CA 1
ATOM 654 C C . SER A 1 86 ? -14.688 6.154 -8.161 1.00 96.81 86 SER A C 1
ATOM 656 O O . SER A 1 86 ? -14.058 5.232 -8.667 1.00 96.81 86 SER A O 1
ATOM 658 N N . LEU A 1 87 ? -15.963 6.388 -8.491 1.00 92.00 87 LEU A N 1
ATOM 659 C CA . LEU A 1 87 ? -16.661 5.626 -9.538 1.00 92.00 87 LEU A CA 1
ATOM 660 C C . LEU A 1 87 ? -16.008 5.761 -10.925 1.00 92.00 87 LEU A C 1
ATOM 662 O O . LEU A 1 87 ? -16.198 4.892 -11.768 1.00 92.00 87 LEU A O 1
ATOM 666 N N . ILE A 1 88 ? -15.264 6.847 -11.159 1.00 95.19 88 ILE A N 1
ATOM 667 C CA . ILE A 1 88 ? -14.603 7.142 -12.439 1.00 95.19 88 ILE A CA 1
ATOM 668 C C . ILE A 1 88 ? -13.071 7.086 -12.355 1.00 95.19 88 ILE A C 1
ATOM 670 O O . ILE A 1 88 ? -12.416 7.034 -13.392 1.00 95.19 88 ILE A O 1
ATOM 674 N N . LYS A 1 89 ? -12.493 7.091 -11.144 1.00 96.12 89 LYS A N 1
ATOM 675 C CA . LYS A 1 89 ? -11.055 6.897 -10.900 1.00 96.12 89 LYS A CA 1
ATOM 676 C C . LYS A 1 89 ? -10.849 5.546 -10.219 1.00 96.12 89 LYS A C 1
ATOM 678 O O . LYS A 1 89 ? -11.083 5.418 -9.016 1.00 96.12 89 LYS A O 1
ATOM 683 N N . ALA A 1 90 ? -10.435 4.554 -11.002 1.00 97.50 90 ALA A N 1
ATOM 684 C CA . ALA A 1 90 ? -10.052 3.246 -10.489 1.00 97.50 90 ALA A CA 1
ATOM 685 C C . ALA A 1 90 ? -8.764 3.328 -9.657 1.00 97.50 90 ALA A C 1
ATOM 687 O O . ALA A 1 90 ? -8.003 4.291 -9.763 1.00 97.50 90 ALA A O 1
ATOM 688 N N . CYS A 1 91 ? -8.535 2.301 -8.842 1.00 98.31 91 CYS A N 1
ATOM 689 C CA . CYS A 1 91 ? -7.275 2.143 -8.133 1.00 98.31 91 CYS A CA 1
ATOM 690 C C . CYS A 1 91 ? -6.150 1.763 -9.104 1.00 98.31 91 CYS A C 1
ATOM 692 O O . CYS A 1 91 ? -6.392 0.919 -9.975 1.00 98.31 91 CYS A O 1
ATOM 694 N N . PRO A 1 92 ? -4.953 2.357 -8.955 1.00 97.44 92 PRO A N 1
ATOM 695 C CA . PRO A 1 92 ? -3.738 1.875 -9.597 1.00 97.44 92 PRO A CA 1
ATOM 696 C C . PRO A 1 92 ? -3.554 0.365 -9.422 1.00 97.44 92 PRO A C 1
ATOM 698 O O . PRO A 1 92 ? -4.019 -0.237 -8.453 1.00 97.44 92 PRO A O 1
ATOM 701 N N . THR A 1 93 ? -2.940 -0.275 -10.412 1.00 96.44 93 THR A N 1
ATOM 702 C CA . THR A 1 93 ? -2.803 -1.742 -10.449 1.00 96.44 93 THR A CA 1
ATOM 703 C C . THR A 1 93 ? -1.362 -2.213 -10.414 1.00 96.44 93 THR A C 1
ATOM 705 O O . THR A 1 93 ? -1.123 -3.411 -10.275 1.00 96.44 93 THR A O 1
ATOM 708 N N . ASP A 1 94 ? -0.413 -1.300 -10.585 1.00 95.00 94 ASP A N 1
ATOM 709 C CA . ASP A 1 94 ? 0.975 -1.534 -10.235 1.00 95.00 94 ASP A CA 1
ATOM 710 C C . ASP A 1 94 ? 1.078 -1.649 -8.712 1.00 95.00 94 ASP A C 1
ATOM 712 O O . ASP A 1 94 ? 0.491 -0.873 -7.962 1.00 95.00 94 ASP A O 1
ATOM 716 N N . VAL A 1 95 ? 1.749 -2.702 -8.269 1.00 94.06 95 VAL A N 1
ATOM 717 C CA . VAL A 1 95 ? 1.912 -3.037 -6.857 1.00 94.06 95 VAL A CA 1
ATOM 718 C C . VAL A 1 95 ? 3.374 -3.394 -6.612 1.00 94.06 95 VAL A C 1
ATOM 720 O O . VAL A 1 95 ? 4.041 -3.839 -7.557 1.00 94.06 95 VAL A O 1
ATOM 723 N N . PRO A 1 96 ? 3.865 -3.271 -5.367 1.00 92.44 96 PRO A N 1
ATOM 724 C CA . PRO A 1 96 ? 5.237 -3.621 -5.045 1.00 92.44 96 PRO A CA 1
ATOM 725 C C . PRO A 1 96 ? 5.550 -5.082 -5.384 1.00 92.44 96 PRO A C 1
ATOM 727 O O . PRO A 1 96 ? 4.678 -5.959 -5.422 1.00 92.44 96 PRO A O 1
ATOM 730 N N . THR A 1 97 ? 6.828 -5.370 -5.617 1.00 88.06 97 THR A N 1
ATOM 731 C CA . THR A 1 97 ? 7.269 -6.729 -5.954 1.00 88.06 97 THR A CA 1
ATOM 732 C C . THR A 1 97 ? 6.872 -7.726 -4.859 1.00 88.06 97 THR A C 1
ATOM 734 O O . THR A 1 97 ? 7.105 -7.500 -3.674 1.00 88.06 97 THR A O 1
ATOM 737 N N . GLY A 1 98 ? 6.294 -8.861 -5.262 1.00 89.19 98 GLY A N 1
ATOM 738 C CA . GLY A 1 98 ? 5.865 -9.922 -4.344 1.00 89.19 98 GLY A CA 1
ATOM 739 C C . GLY A 1 98 ? 4.474 -9.718 -3.736 1.00 89.19 98 GLY A C 1
ATOM 740 O O . GLY A 1 98 ? 3.956 -10.641 -3.112 1.00 89.19 98 GLY A O 1
ATOM 741 N N . VAL A 1 99 ? 3.831 -8.570 -3.967 1.00 93.50 99 VAL A N 1
ATOM 742 C CA . VAL A 1 99 ? 2.450 -8.330 -3.536 1.00 93.50 99 VAL A CA 1
ATOM 743 C C . VAL A 1 99 ? 1.480 -9.161 -4.370 1.00 93.50 99 VAL A C 1
ATOM 745 O O . VAL A 1 99 ? 1.488 -9.134 -5.602 1.00 93.50 99 VAL A O 1
ATOM 748 N N . THR A 1 100 ? 0.599 -9.892 -3.687 1.00 93.56 100 THR A N 1
ATOM 749 C CA . THR A 1 100 ? -0.509 -10.636 -4.313 1.00 93.56 100 THR A CA 1
ATOM 750 C C . THR A 1 100 ? -1.884 -10.147 -3.862 1.00 93.56 100 THR A C 1
ATOM 752 O O . THR A 1 100 ? -2.890 -10.478 -4.501 1.00 93.56 100 THR A O 1
ATOM 755 N N . ALA A 1 101 ? -1.934 -9.333 -2.800 1.00 94.81 101 ALA A N 1
ATOM 756 C CA . ALA A 1 101 ? -3.112 -8.575 -2.402 1.00 94.81 101 ALA A CA 1
ATOM 757 C C . ALA A 1 101 ? -3.617 -7.711 -3.568 1.00 94.81 101 ALA A C 1
ATOM 759 O O . ALA A 1 101 ? -2.847 -7.246 -4.412 1.00 94.81 101 ALA A O 1
ATOM 760 N N . LYS A 1 102 ? -4.937 -7.526 -3.647 1.00 94.12 102 LYS A N 1
ATOM 761 C CA . LYS A 1 102 ? -5.555 -6.797 -4.761 1.00 94.12 102 LYS A CA 1
ATOM 762 C C . LYS A 1 102 ? -5.912 -5.373 -4.339 1.00 94.12 102 LYS A C 1
ATOM 764 O O . LYS A 1 102 ? -6.544 -5.217 -3.292 1.00 94.12 102 LYS A O 1
ATOM 769 N N . PRO A 1 103 ? -5.580 -4.355 -5.156 1.00 97.12 103 PRO A N 1
ATOM 770 C CA . PRO A 1 103 ? -6.035 -2.994 -4.922 1.00 97.12 103 PRO A CA 1
ATOM 771 C C . PRO A 1 103 ? -7.558 -2.907 -4.986 1.00 97.12 103 PRO A C 1
ATOM 773 O O . PRO A 1 103 ? -8.181 -3.369 -5.947 1.00 97.12 103 PRO A O 1
ATOM 776 N N . GLN A 1 104 ? -8.168 -2.299 -3.976 1.00 97.12 104 GLN A N 1
ATOM 777 C CA . GLN A 1 104 ? -9.600 -2.024 -3.949 1.00 97.12 104 GLN A CA 1
ATOM 778 C C . GLN A 1 104 ? -9.875 -0.621 -3.416 1.00 97.12 104 GLN A C 1
ATOM 780 O O . GLN A 1 104 ? -9.207 -0.144 -2.502 1.00 97.12 104 GLN A O 1
ATOM 785 N N . CYS A 1 105 ? -10.913 0.022 -3.956 1.00 97.69 105 CYS A N 1
ATOM 786 C CA . CYS A 1 105 ? -11.434 1.295 -3.456 1.00 97.69 105 CYS A CA 1
ATOM 787 C C . CYS A 1 105 ? -12.292 1.047 -2.204 1.00 97.69 105 CYS A C 1
ATOM 789 O O . CYS A 1 105 ? -13.522 1.121 -2.252 1.00 97.69 105 CYS A O 1
ATOM 791 N N . ALA A 1 106 ? -11.637 0.629 -1.121 1.00 93.88 106 ALA A N 1
ATOM 792 C CA . ALA A 1 106 ? -12.274 0.039 0.056 1.00 93.88 106 ALA A CA 1
ATOM 793 C C . ALA A 1 106 ? -12.339 0.982 1.264 1.00 93.88 106 ALA A C 1
ATOM 795 O O . ALA A 1 106 ? -13.127 0.747 2.178 1.00 93.88 106 ALA A O 1
ATOM 796 N N . LEU A 1 107 ? -11.531 2.043 1.280 1.00 95.19 107 LEU A N 1
ATOM 797 C CA . LEU A 1 107 ? -11.458 2.961 2.409 1.00 95.19 107 LEU A CA 1
ATOM 798 C C . LEU A 1 107 ? -12.324 4.190 2.165 1.00 95.19 107 LEU A C 1
ATOM 800 O O . LEU A 1 107 ? -12.429 4.674 1.035 1.00 95.19 107 LEU A O 1
ATOM 804 N N . GLN A 1 108 ? -12.915 4.712 3.237 1.00 94.88 108 GLN A N 1
ATOM 805 C CA . GLN A 1 108 ? -13.690 5.945 3.209 1.00 94.88 108 GLN A CA 1
ATOM 806 C C . GLN A 1 108 ? -13.417 6.782 4.462 1.00 94.88 108 GLN A C 1
ATOM 808 O O . GLN A 1 108 ? -13.434 6.265 5.577 1.00 94.88 108 GLN A O 1
ATOM 813 N N . THR A 1 109 ? -13.183 8.080 4.282 1.00 93.44 109 THR A N 1
ATOM 814 C CA . THR A 1 109 ? -13.045 9.035 5.388 1.00 93.44 109 THR A CA 1
ATOM 815 C C . THR A 1 109 ? -14.413 9.459 5.927 1.00 93.44 109 THR A C 1
ATOM 817 O O . THR A 1 109 ? -15.441 9.309 5.266 1.00 93.44 109 THR A O 1
ATOM 820 N N . SER A 1 110 ? -14.441 10.089 7.104 1.00 92.69 110 SER A N 1
ATOM 821 C CA . SER A 1 110 ? -15.664 10.683 7.668 1.00 92.69 110 SER A CA 1
ATOM 822 C C . SER A 1 110 ? -16.265 11.799 6.801 1.00 92.69 110 SER A C 1
ATOM 824 O O . SER A 1 110 ? -17.465 12.052 6.871 1.00 92.69 110 SER A O 1
ATOM 826 N N . THR A 1 111 ? -15.450 12.446 5.962 1.00 94.00 111 THR A N 1
ATOM 827 C CA . THR A 1 111 ? -15.876 13.461 4.984 1.00 94.00 111 THR A CA 1
ATOM 828 C C . THR A 1 111 ? -16.383 12.859 3.672 1.00 94.00 111 THR A C 1
ATOM 830 O O . THR A 1 111 ? -16.896 13.587 2.826 1.00 94.00 111 THR A O 1
ATOM 833 N N . GLY A 1 112 ? -16.272 11.538 3.501 1.00 95.38 112 GLY A N 1
ATOM 834 C CA . GLY A 1 112 ? -16.791 10.799 2.355 1.00 95.38 112 GLY A CA 1
ATOM 835 C C . GLY A 1 112 ? -15.791 10.551 1.224 1.00 95.38 112 GLY A C 1
ATOM 836 O O . GLY A 1 112 ? -16.157 9.863 0.268 1.00 95.38 112 GLY A O 1
ATOM 837 N N . ASP A 1 113 ? -14.552 11.045 1.327 1.00 96.75 113 ASP A N 1
ATOM 838 C CA . ASP A 1 113 ? -13.483 10.741 0.370 1.00 96.75 113 ASP A CA 1
ATOM 839 C C . ASP A 1 113 ? -13.152 9.246 0.394 1.00 96.75 113 ASP A C 1
ATOM 841 O O . ASP A 1 113 ? -13.106 8.639 1.464 1.00 96.75 113 ASP A O 1
ATOM 845 N N . LYS A 1 114 ? -12.891 8.660 -0.779 1.00 97.88 114 LYS A N 1
ATOM 846 C CA . LYS A 1 114 ? -12.532 7.245 -0.911 1.00 97.88 114 LYS A CA 1
ATOM 847 C C . LYS A 1 114 ? -11.078 7.061 -1.317 1.00 97.88 114 LYS A C 1
ATOM 849 O O . LYS A 1 114 ? -10.552 7.829 -2.125 1.00 97.88 114 LYS A O 1
ATOM 854 N N . TYR A 1 115 ? -10.471 6.009 -0.785 1.00 98.25 115 TYR A N 1
ATOM 855 C CA . TYR A 1 115 ? -9.060 5.695 -0.974 1.00 98.25 115 TYR A CA 1
ATOM 856 C C . TYR A 1 115 ? -8.849 4.219 -1.297 1.00 98.25 115 TYR A C 1
ATOM 858 O O . TYR A 1 115 ? -9.642 3.347 -0.917 1.00 98.25 115 TYR A O 1
ATOM 866 N N . CYS A 1 116 ? -7.774 3.962 -2.033 1.00 98.44 116 CYS A N 1
ATOM 867 C CA . CYS A 1 116 ? -7.357 2.622 -2.403 1.00 98.44 116 CYS A CA 1
ATOM 868 C C . CYS A 1 116 ? -6.598 1.942 -1.267 1.00 98.44 116 CYS A C 1
ATOM 870 O O . CYS A 1 116 ? -5.847 2.581 -0.538 1.00 98.44 116 CYS A O 1
ATOM 872 N N . ALA A 1 117 ? -6.752 0.633 -1.145 1.00 97.56 117 ALA A N 1
ATOM 873 C CA . ALA A 1 117 ? -5.944 -0.180 -0.250 1.00 97.56 117 ALA A CA 1
ATOM 874 C C . ALA A 1 117 ? -5.696 -1.552 -0.868 1.00 97.56 117 ALA A C 1
ATOM 876 O O . ALA A 1 117 ? -6.524 -2.057 -1.633 1.00 97.56 117 ALA A O 1
ATOM 877 N N . LEU A 1 118 ? -4.572 -2.163 -0.506 1.00 97.50 118 LEU A N 1
ATOM 878 C CA . LEU A 1 118 ? -4.304 -3.563 -0.798 1.00 97.50 118 LEU A CA 1
ATOM 879 C C . LEU A 1 118 ? -5.071 -4.434 0.194 1.00 97.50 118 LEU A C 1
ATOM 881 O O . LEU A 1 118 ? -4.761 -4.451 1.385 1.00 97.50 118 LEU A O 1
ATOM 885 N N . ILE A 1 119 ? -6.080 -5.148 -0.306 1.00 95.38 119 ILE A N 1
ATOM 886 C CA . ILE A 1 119 ? -6.915 -6.021 0.517 1.00 95.38 119 ILE A CA 1
ATOM 887 C C . ILE A 1 119 ? -6.324 -7.425 0.540 1.00 95.38 119 ILE A C 1
ATOM 889 O O . ILE A 1 119 ? -6.097 -8.050 -0.502 1.00 95.38 119 ILE A O 1
ATOM 893 N N . CYS A 1 120 ? -6.097 -7.914 1.753 1.00 94.75 120 CYS A N 1
ATOM 894 C CA . CYS A 1 120 ? -5.530 -9.220 2.054 1.00 94.75 120 CYS A CA 1
ATOM 895 C C . CYS A 1 120 ? -6.512 -10.052 2.894 1.00 94.75 120 CYS A C 1
ATOM 897 O O . CYS A 1 120 ? -7.476 -9.545 3.473 1.00 94.75 120 CYS A O 1
ATOM 899 N N . SER A 1 121 ? -6.294 -11.364 2.915 1.00 90.38 121 SER A N 1
ATOM 900 C CA . SER A 1 121 ? -7.079 -12.311 3.696 1.00 90.38 121 SER A CA 1
ATOM 901 C C . SER A 1 121 ? -6.421 -12.507 5.060 1.00 90.38 121 SER A C 1
ATOM 903 O O . SER A 1 121 ? -5.333 -13.089 5.111 1.00 90.38 121 SER A O 1
ATOM 905 N N . PRO A 1 122 ? -7.080 -12.124 6.168 1.00 77.69 122 PRO A N 1
ATOM 906 C CA . PRO A 1 122 ? -6.552 -12.354 7.503 1.00 77.69 122 PRO A CA 1
ATOM 907 C C . PRO A 1 122 ? -6.610 -13.863 7.814 1.00 77.69 122 PRO A C 1
ATOM 909 O O . PRO A 1 122 ? -7.639 -14.400 8.218 1.00 77.69 122 PRO A O 1
ATOM 912 N N . SER A 1 123 ? -5.528 -14.586 7.544 1.00 72.19 123 SER A N 1
ATOM 913 C CA . SER A 1 123 ? -5.382 -16.032 7.739 1.00 72.19 123 SER A CA 1
ATOM 914 C C . SER A 1 123 ? -3.961 -16.361 8.210 1.00 72.19 123 SER A C 1
ATOM 916 O O . SER A 1 123 ? -3.108 -15.491 8.276 1.00 72.19 123 SER A O 1
ATOM 918 N N . SER A 1 124 ? -3.654 -17.614 8.554 1.00 58.28 124 SER A N 1
ATOM 919 C CA . SER A 1 124 ? -2.395 -18.003 9.228 1.00 58.28 124 SER A CA 1
ATOM 920 C C . SER A 1 124 ? -1.077 -17.644 8.506 1.00 58.28 124 SER A C 1
ATOM 922 O O . SER A 1 124 ? -0.012 -17.889 9.063 1.00 58.28 124 SER A O 1
ATOM 924 N N . LYS A 1 125 ? -1.138 -17.084 7.291 1.00 64.50 125 LYS A N 1
ATOM 925 C CA . LYS A 1 125 ? -0.022 -16.551 6.497 1.00 64.50 125 LYS A CA 1
ATOM 926 C C . LYS A 1 125 ? -0.210 -15.070 6.135 1.00 64.50 125 LYS A C 1
ATOM 928 O O . LYS A 1 125 ? 0.075 -14.679 5.008 1.00 64.50 125 LYS A O 1
ATOM 933 N N . ASN A 1 126 ? -0.773 -14.297 7.064 1.00 67.31 126 ASN A N 1
ATOM 934 C CA . ASN A 1 126 ? -1.226 -12.911 6.894 1.00 67.31 126 ASN A CA 1
ATOM 935 C C . ASN A 1 126 ? -0.345 -12.086 5.943 1.00 67.31 126 ASN A C 1
ATOM 937 O O . ASN A 1 126 ? -0.857 -11.454 5.026 1.00 67.31 126 ASN A O 1
ATOM 941 N N . ASP A 1 127 ? 0.971 -12.161 6.091 1.00 80.25 127 ASP A N 1
ATOM 942 C CA . ASP A 1 127 ? 1.875 -11.193 5.475 1.00 80.25 127 ASP A CA 1
ATOM 943 C C . ASP A 1 127 ? 2.330 -11.587 4.058 1.00 80.25 127 ASP A C 1
ATOM 945 O O . ASP A 1 127 ? 2.719 -10.723 3.275 1.00 80.25 127 ASP A O 1
ATOM 949 N N . ASP A 1 128 ? 2.171 -12.857 3.659 1.00 86.94 128 ASP A N 1
ATOM 950 C CA . ASP A 1 128 ? 2.620 -13.364 2.348 1.00 86.94 128 ASP A CA 1
ATOM 951 C C . ASP A 1 128 ? 1.963 -12.613 1.170 1.00 86.94 128 ASP A C 1
ATOM 953 O O . ASP A 1 128 ? 2.484 -12.602 0.054 1.00 86.94 128 ASP A O 1
ATOM 957 N N . GLN A 1 129 ? 0.798 -11.994 1.393 1.00 93.38 129 GLN A N 1
ATOM 958 C CA . GLN A 1 129 ? 0.083 -11.243 0.360 1.00 93.38 129 GLN A CA 1
ATOM 959 C C . GLN A 1 129 ? 0.561 -9.802 0.198 1.00 93.38 129 GLN A C 1
ATOM 961 O O . GLN A 1 129 ? 0.323 -9.210 -0.858 1.00 93.38 129 GLN A O 1
ATOM 966 N N . CYS A 1 130 ? 1.195 -9.252 1.230 1.00 93.88 130 CYS A N 1
ATOM 967 C CA . CYS A 1 130 ? 1.540 -7.841 1.336 1.00 93.88 130 CYS A CA 1
ATOM 968 C C . CYS A 1 130 ? 2.955 -7.527 0.847 1.00 93.88 130 CYS A C 1
ATOM 970 O O . CYS A 1 130 ? 3.311 -6.360 0.729 1.00 93.88 130 CYS A O 1
ATOM 972 N N . GLY A 1 131 ? 3.728 -8.550 0.478 1.00 90.12 131 GLY A N 1
ATOM 973 C CA . GLY A 1 131 ? 5.094 -8.378 0.004 1.00 90.12 131 GLY A CA 1
ATOM 974 C C . GLY A 1 131 ? 6.074 -8.133 1.149 1.00 90.12 131 GLY A C 1
ATOM 975 O O . GLY A 1 131 ? 5.791 -8.383 2.319 1.00 90.12 131 GLY A O 1
ATOM 976 N N . THR A 1 132 ? 7.279 -7.699 0.800 1.00 88.56 132 THR A N 1
ATOM 977 C CA . THR A 1 132 ? 8.368 -7.531 1.767 1.00 88.56 132 THR A CA 1
ATOM 978 C C . THR A 1 132 ? 8.093 -6.353 2.706 1.00 88.56 132 THR A C 1
ATOM 980 O O . THR A 1 132 ? 7.729 -5.277 2.246 1.00 88.56 132 THR A O 1
ATOM 983 N N . ASN A 1 133 ? 8.336 -6.546 4.008 1.00 89.88 133 ASN A N 1
ATOM 984 C CA . ASN A 1 133 ? 8.211 -5.544 5.084 1.00 89.88 133 ASN A CA 1
ATOM 985 C C . ASN A 1 133 ? 6.795 -5.015 5.374 1.00 89.88 133 ASN A C 1
ATOM 987 O O . ASN A 1 133 ? 6.637 -4.237 6.309 1.00 89.88 133 ASN A O 1
ATOM 991 N N . ALA A 1 134 ? 5.774 -5.465 4.649 1.00 93.81 134 ALA A N 1
ATOM 992 C CA . ALA A 1 134 ? 4.386 -5.168 4.971 1.00 93.81 134 ALA A CA 1
ATOM 993 C C . ALA A 1 134 ? 3.724 -6.351 5.685 1.00 93.81 134 ALA A C 1
ATOM 995 O O . ALA A 1 134 ? 4.098 -7.507 5.492 1.00 93.81 134 ALA A O 1
ATOM 996 N N . SER A 1 135 ? 2.699 -6.058 6.478 1.00 94.06 135 SER A N 1
ATOM 997 C CA . SER A 1 135 ? 1.901 -7.055 7.189 1.00 94.06 135 SER 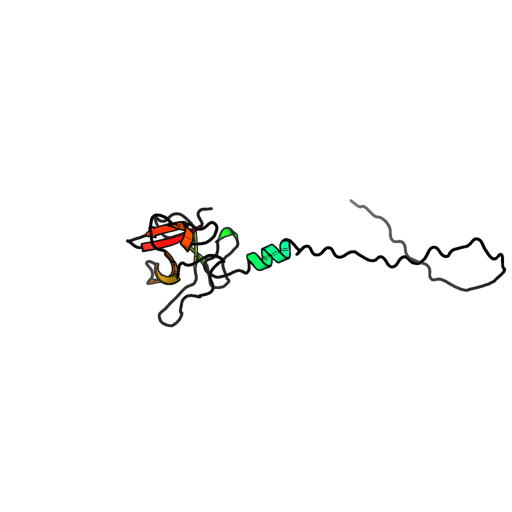A CA 1
ATOM 998 C C . SER A 1 135 ? 0.417 -6.892 6.890 1.00 94.06 135 SER A C 1
ATOM 1000 O O . SER A 1 135 ? -0.072 -5.775 6.717 1.00 94.06 135 SER A O 1
ATOM 1002 N N . CYS A 1 136 ? -0.334 -7.994 6.877 1.00 95.62 136 CYS A N 1
ATOM 1003 C CA . CYS A 1 136 ? -1.787 -7.930 6.714 1.00 95.62 136 CYS A CA 1
ATOM 1004 C C . CYS A 1 136 ? -2.468 -7.698 8.061 1.00 95.62 136 CYS A C 1
ATOM 1006 O O . CYS A 1 136 ? -2.543 -8.594 8.909 1.00 95.62 136 CYS A O 1
ATOM 1008 N N . LYS A 1 137 ? -3.006 -6.495 8.258 1.00 93.94 137 LYS A N 1
ATOM 1009 C CA . LYS A 1 137 ? -3.709 -6.124 9.484 1.00 93.94 137 LYS A CA 1
ATOM 1010 C C . LYS A 1 137 ? -5.211 -6.344 9.340 1.00 93.94 137 LYS A C 1
ATOM 1012 O O . LYS A 1 137 ? -5.816 -5.817 8.404 1.00 93.94 137 LYS A O 1
ATOM 1017 N N . PRO A 1 138 ? -5.845 -7.091 10.257 1.00 92.50 138 PRO A N 1
ATOM 1018 C CA . PRO A 1 138 ? -7.276 -7.331 10.193 1.00 92.50 138 PRO A CA 1
ATOM 1019 C C . PRO A 1 138 ? -8.064 -6.045 10.466 1.00 92.50 138 PRO A C 1
ATOM 1021 O O . PRO A 1 138 ? -7.805 -5.332 11.434 1.00 92.50 138 PRO A O 1
ATOM 1024 N N . ILE A 1 139 ? -9.084 -5.795 9.650 1.00 90.38 139 ILE A N 1
ATOM 1025 C CA . ILE A 1 139 ? -10.045 -4.709 9.826 1.00 90.38 139 ILE A CA 1
ATOM 1026 C C . ILE A 1 139 ? -11.434 -5.174 9.394 1.00 90.38 139 ILE A C 1
ATOM 1028 O O . ILE A 1 139 ? -11.640 -5.602 8.263 1.00 90.38 139 ILE A O 1
ATOM 1032 N N . SER A 1 140 ? -12.408 -5.096 10.303 1.00 84.50 140 SER A N 1
ATOM 1033 C CA . SER A 1 140 ? -13.831 -5.333 10.003 1.00 84.50 140 SER A CA 1
ATOM 1034 C C . SER A 1 140 ? -14.127 -6.617 9.200 1.00 84.50 140 SER A C 1
ATOM 1036 O O . SER A 1 140 ? -14.994 -6.623 8.330 1.00 84.50 140 SER A O 1
ATOM 1038 N N . GLY A 1 141 ? -13.412 -7.713 9.483 1.00 85.00 141 GLY A N 1
ATOM 1039 C CA . GLY A 1 141 ? -13.607 -9.017 8.828 1.00 85.00 141 GLY A CA 1
ATOM 1040 C C . GLY A 1 141 ? -12.815 -9.242 7.532 1.00 85.00 141 GLY A C 1
ATOM 1041 O O . GLY A 1 141 ? -12.857 -10.347 6.998 1.00 85.00 141 GLY A O 1
ATOM 1042 N N . VAL A 1 142 ? -12.067 -8.243 7.054 1.00 90.06 142 VAL A N 1
ATOM 1043 C CA . VAL A 1 142 ? -11.048 -8.362 5.990 1.00 90.06 142 VAL A CA 1
ATOM 1044 C C . VAL A 1 142 ? -9.669 -7.985 6.545 1.00 90.06 142 VAL A C 1
ATOM 1046 O O . VAL A 1 142 ? -9.519 -7.840 7.759 1.00 90.06 142 VAL A O 1
ATOM 1049 N N . GLY A 1 143 ? -8.654 -7.841 5.689 1.00 94.06 143 GLY A N 1
ATOM 1050 C CA . GLY A 1 143 ? -7.352 -7.297 6.062 1.00 94.06 143 GLY A CA 1
ATOM 1051 C C . GLY A 1 143 ? -6.850 -6.234 5.084 1.00 94.06 143 GLY A C 1
ATOM 1052 O O . GLY A 1 143 ? -7.250 -6.216 3.919 1.00 94.06 143 GLY A O 1
ATOM 1053 N N . VAL A 1 144 ? -5.970 -5.358 5.569 1.00 96.06 144 VAL A N 1
ATOM 1054 C CA . VAL A 1 144 ? -5.264 -4.330 4.792 1.00 96.06 144 VAL A CA 1
ATOM 1055 C C . VAL A 1 144 ? -3.761 -4.491 4.996 1.00 96.06 144 VAL A C 1
ATOM 1057 O O . VAL A 1 144 ? -3.317 -4.688 6.125 1.00 96.06 144 VAL A O 1
ATOM 1060 N N . CYS A 1 145 ? -2.989 -4.406 3.915 1.00 96.75 145 CYS A N 1
ATOM 1061 C CA . CYS A 1 145 ? -1.532 -4.375 3.998 1.00 96.75 145 CYS A CA 1
ATOM 1062 C C . CYS A 1 145 ? -1.041 -3.016 4.507 1.00 96.75 145 CYS A C 1
ATOM 1064 O O . CYS A 1 145 ? -1.394 -1.990 3.925 1.00 96.75 145 CYS A O 1
ATOM 1066 N N . THR A 1 146 ? -0.231 -3.019 5.565 1.00 96.50 146 THR A N 1
ATOM 1067 C CA . THR A 1 146 ? 0.414 -1.824 6.134 1.00 96.50 146 THR A CA 1
ATOM 1068 C C . THR A 1 146 ? 1.888 -2.088 6.440 1.00 96.50 146 THR A C 1
ATOM 1070 O O . THR A 1 146 ? 2.305 -3.244 6.545 1.00 96.50 146 THR A O 1
ATOM 1073 N N . TYR A 1 147 ? 2.662 -1.016 6.584 1.00 95.69 147 TYR A N 1
ATOM 1074 C CA . TYR A 1 147 ? 4.073 -1.004 6.965 1.00 95.69 147 TYR A CA 1
ATOM 1075 C C . TYR A 1 147 ? 4.193 -0.500 8.410 1.00 95.69 147 TYR A C 1
ATOM 1077 O O . TYR A 1 147 ? 3.571 0.498 8.770 1.00 95.69 147 TYR A O 1
ATOM 1085 N N . ASP A 1 148 ? 4.904 -1.236 9.266 1.00 90.00 148 ASP A N 1
ATOM 1086 C CA . ASP A 1 148 ? 4.900 -1.033 10.729 1.00 90.00 148 ASP A CA 1
ATOM 1087 C C . ASP A 1 148 ? 6.072 -0.186 11.262 1.00 90.00 148 ASP A C 1
ATOM 1089 O O . ASP A 1 148 ? 6.187 -0.018 12.482 1.00 90.00 148 ASP A O 1
ATOM 1093 N N . ASP A 1 149 ? 6.971 0.264 10.393 1.00 81.25 149 ASP A N 1
ATOM 1094 C CA . ASP A 1 149 ? 8.276 0.828 10.746 1.00 81.25 149 ASP A CA 1
ATOM 1095 C C . ASP A 1 149 ? 8.367 2.361 10.801 1.00 81.25 149 ASP A C 1
ATOM 1097 O O . ASP A 1 149 ? 7.463 3.067 10.304 1.00 81.25 149 ASP A O 1
#

Mean predicted aligned error: 15.07 Å